Protein AF-A0A0K0D2W7-F1 (afdb_monomer_lite)

Foldseek 3Di:
DVVVLVVCCVPPPVDPQWDFDDKDFDFDPPPDDDGQTWIWTDTVDTDIDTD

Organism: Angiostrongylus cantonensis (NCBI:txid6313)

Sequence (51 aa):
MSAIRKGVQRELFQTDDERLLAILHVIRVDGRKKKRPTFFCLAGKVVICHF

pLDDT: mean 70.4, std 7.2, range [54.91, 83.0]

Radius of gyration: 11.97 Å; chains: 1; bounding box: 26×15×32 Å

Secondary structure (DSSP, 8-state):
-HHHHHHHHHHH--STT----EEEEE-----SS----EEEEESSSEEEEE-

Structure (mmCIF, N/CA/C/O backbone):
data_AF-A0A0K0D2W7-F1
#
_entry.id   AF-A0A0K0D2W7-F1
#
loop_
_atom_site.group_PDB
_atom_site.id
_atom_site.type_symbol
_atom_site.label_atom_id
_atom_site.label_alt_id
_atom_site.label_comp_id
_atom_site.label_asym_id
_atom_site.label_entity_id
_atom_site.label_seq_id
_atom_site.pdbx_PDB_ins_code
_atom_site.Cartn_x
_atom_site.Cartn_y
_atom_site.Cartn_z
_atom_site.occupancy
_atom_site.B_iso_or_equiv
_atom_site.auth_seq_id
_atom_site.auth_comp_id
_atom_site.auth_asym_id
_atom_site.auth_atom_id
_atom_site.pdbx_PDB_model_num
ATOM 1 N N . MET A 1 1 ? 7.557 -4.099 6.091 1.00 54.91 1 MET A N 1
ATOM 2 C CA . MET A 1 1 ? 6.136 -4.164 5.662 1.00 54.91 1 MET A CA 1
ATOM 3 C C . MET A 1 1 ? 5.146 -3.599 6.690 1.00 54.91 1 MET A C 1
ATOM 5 O O . MET A 1 1 ? 4.219 -2.921 6.276 1.00 54.91 1 MET A O 1
ATOM 9 N N . SER A 1 2 ? 5.332 -3.809 8.004 1.00 58.72 2 SER A N 1
ATOM 10 C CA . SER A 1 2 ? 4.413 -3.311 9.057 1.00 58.72 2 SER A CA 1
ATOM 11 C C . SER A 1 2 ? 4.245 -1.775 9.109 1.00 58.72 2 SER A C 1
ATOM 13 O O . SER A 1 2 ? 3.127 -1.293 9.270 1.00 58.72 2 SER A O 1
ATOM 15 N N . ALA A 1 3 ? 5.315 -0.996 8.901 1.00 65.00 3 ALA A N 1
ATOM 16 C CA . ALA A 1 3 ? 5.256 0.472 8.979 1.00 65.00 3 ALA A CA 1
ATOM 17 C C . ALA A 1 3 ? 4.370 1.113 7.891 1.00 65.00 3 ALA A C 1
ATOM 19 O O . ALA A 1 3 ? 3.558 1.980 8.198 1.00 65.00 3 ALA A O 1
ATOM 20 N N . ILE A 1 4 ? 4.467 0.629 6.647 1.00 71.44 4 ILE A N 1
ATOM 21 C CA . ILE A 1 4 ? 3.642 1.099 5.519 1.00 71.44 4 ILE A CA 1
ATOM 22 C C . ILE A 1 4 ? 2.169 0.791 5.793 1.00 71.44 4 ILE A C 1
ATOM 24 O O . ILE A 1 4 ? 1.318 1.655 5.628 1.00 71.44 4 ILE A O 1
ATOM 28 N N . ARG A 1 5 ? 1.876 -0.416 6.296 1.00 70.19 5 ARG A N 1
ATOM 29 C CA . ARG A 1 5 ? 0.516 -0.819 6.673 1.00 70.19 5 ARG A CA 1
ATOM 30 C C . ARG A 1 5 ? -0.090 0.118 7.715 1.00 70.19 5 ARG A C 1
ATOM 32 O O . ARG A 1 5 ? -1.217 0.558 7.532 1.00 70.19 5 ARG A O 1
ATOM 39 N N . LYS A 1 6 ? 0.657 0.447 8.774 1.00 71.31 6 LYS A N 1
ATOM 40 C CA . LYS A 1 6 ? 0.187 1.367 9.823 1.00 71.31 6 LYS A CA 1
ATOM 41 C C . LYS A 1 6 ? -0.046 2.788 9.298 1.00 71.31 6 LYS A C 1
ATOM 43 O O . LYS A 1 6 ? -1.033 3.401 9.688 1.00 71.31 6 LYS A O 1
ATOM 48 N N . GLY A 1 7 ? 0.829 3.288 8.422 1.00 74.44 7 GLY A N 1
ATOM 49 C CA . GLY A 1 7 ? 0.667 4.600 7.783 1.00 74.44 7 GLY A CA 1
ATOM 50 C C . GLY A 1 7 ? -0.578 4.658 6.897 1.00 74.44 7 GLY A C 1
ATOM 51 O O . GLY A 1 7 ? -1.467 5.463 7.142 1.00 74.44 7 GLY A O 1
ATOM 52 N N . VAL A 1 8 ? -0.693 3.719 5.953 1.00 74.62 8 VAL A N 1
ATOM 53 C CA . VAL A 1 8 ? -1.838 3.591 5.033 1.00 74.62 8 VAL A CA 1
ATOM 54 C C . VAL A 1 8 ? -3.153 3.441 5.795 1.00 74.62 8 VAL A C 1
ATOM 56 O O . VAL A 1 8 ? -4.130 4.104 5.467 1.00 74.62 8 VAL A O 1
ATOM 59 N N . GLN A 1 9 ? -3.190 2.589 6.823 1.00 71.38 9 GLN A N 1
ATOM 60 C CA . GLN A 1 9 ? -4.398 2.385 7.618 1.00 71.38 9 GLN A CA 1
ATOM 61 C C . GLN A 1 9 ? -4.818 3.671 8.342 1.00 71.38 9 GLN A C 1
ATOM 63 O O . GLN A 1 9 ? -5.988 4.027 8.317 1.00 71.38 9 GLN A O 1
ATOM 68 N N . ARG A 1 10 ? -3.871 4.413 8.927 1.00 73.31 10 ARG A N 1
ATOM 69 C CA . ARG A 1 10 ? -4.170 5.681 9.607 1.00 73.31 10 ARG A CA 1
ATOM 70 C C . ARG A 1 10 ? -4.605 6.790 8.641 1.00 73.31 10 ARG A C 1
ATOM 72 O O . ARG A 1 10 ? -5.435 7.616 9.009 1.00 73.31 10 ARG A O 1
ATOM 79 N N . GLU A 1 11 ? -4.029 6.848 7.446 1.00 73.31 11 GLU A N 1
ATOM 80 C CA . GLU A 1 11 ? -4.317 7.918 6.484 1.00 73.31 11 GLU A CA 1
ATOM 81 C C . GLU A 1 11 ? -5.606 7.683 5.694 1.00 73.31 11 GLU A C 1
ATOM 83 O O . GLU A 1 11 ? -6.335 8.636 5.438 1.00 73.31 11 GLU A O 1
ATOM 88 N N . LEU A 1 12 ? -5.899 6.435 5.320 1.00 70.50 12 LEU A N 1
ATOM 89 C CA . LEU A 1 12 ? -6.953 6.123 4.348 1.00 70.50 12 LEU A CA 1
ATOM 90 C C . LEU A 1 12 ? -8.113 5.310 4.921 1.00 70.50 12 LEU A C 1
ATOM 92 O O . LEU A 1 12 ? -9.196 5.339 4.350 1.00 70.50 12 LEU A O 1
ATOM 96 N N . PHE A 1 13 ? -7.904 4.605 6.033 1.00 70.69 13 PHE A N 1
ATOM 97 C CA . PHE A 1 13 ? -8.863 3.643 6.579 1.00 70.69 13 PHE A CA 1
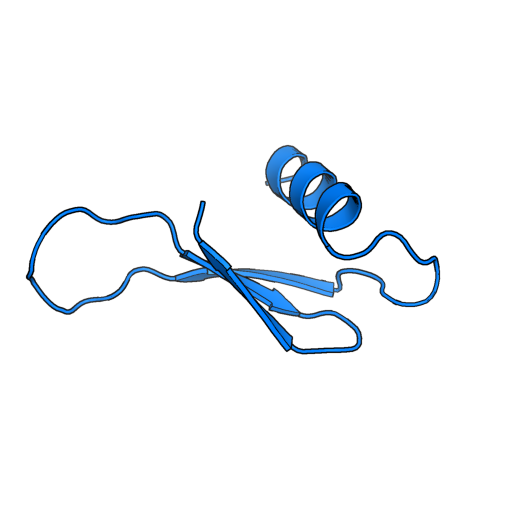ATOM 98 C C . PHE A 1 13 ? -9.070 3.880 8.084 1.00 70.69 13 PHE A C 1
ATOM 100 O O . PHE A 1 13 ? -8.760 3.035 8.924 1.00 70.69 13 PHE A O 1
ATOM 107 N N . GLN A 1 14 ? -9.545 5.086 8.424 1.00 63.28 14 GLN A N 1
ATOM 108 C CA . GLN A 1 14 ? -9.702 5.568 9.807 1.00 63.28 14 GLN A CA 1
ATOM 109 C C . GLN A 1 14 ? -10.871 4.929 10.569 1.00 63.28 14 GLN A C 1
ATOM 111 O O . GLN A 1 14 ? -10.921 5.018 11.793 1.00 63.28 14 GLN A O 1
ATOM 116 N N . THR A 1 15 ? -11.816 4.317 9.858 1.00 61.41 15 THR A N 1
ATOM 117 C CA . THR A 1 15 ? -13.033 3.724 10.421 1.00 61.41 15 THR A CA 1
ATOM 118 C C . THR A 1 15 ? -12.830 2.230 10.682 1.00 61.41 15 THR A C 1
ATOM 120 O O . THR A 1 15 ? -12.281 1.525 9.837 1.00 61.41 15 THR A O 1
ATOM 123 N N . ASP A 1 16 ? -13.298 1.739 11.835 1.00 57.94 16 ASP A N 1
ATOM 124 C CA . ASP A 1 16 ? -13.163 0.336 12.281 1.00 57.94 16 ASP A CA 1
ATOM 125 C C . ASP A 1 16 ? -13.660 -0.707 11.252 1.00 57.94 16 ASP A C 1
ATOM 127 O O . ASP A 1 16 ? -13.175 -1.843 11.227 1.00 57.94 16 ASP A O 1
ATOM 131 N N . ASP A 1 17 ? -14.580 -0.308 10.366 1.00 56.59 17 ASP A N 1
ATOM 132 C CA . ASP A 1 17 ? -15.172 -1.153 9.323 1.00 56.59 17 ASP A CA 1
ATOM 133 C C . ASP A 1 17 ? -14.281 -1.381 8.088 1.00 56.59 17 ASP A C 1
ATOM 135 O O . ASP A 1 17 ? -14.445 -2.377 7.381 1.00 56.59 17 ASP A O 1
ATOM 139 N N . GLU A 1 18 ? -13.293 -0.524 7.810 1.00 62.31 18 GLU A N 1
ATOM 140 C CA . GLU A 1 18 ? -12.443 -0.665 6.619 1.00 62.31 18 GLU A CA 1
ATOM 141 C C . GLU A 1 18 ? -11.087 -1.292 6.976 1.00 62.31 18 GLU A C 1
ATOM 143 O O . GLU 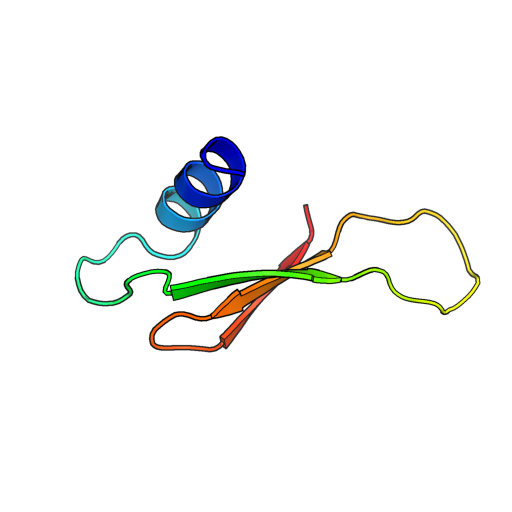A 1 18 ? -10.019 -0.690 6.878 1.00 62.31 18 GLU A O 1
ATOM 148 N N . ARG A 1 19 ? -11.103 -2.562 7.395 1.00 67.75 19 ARG A N 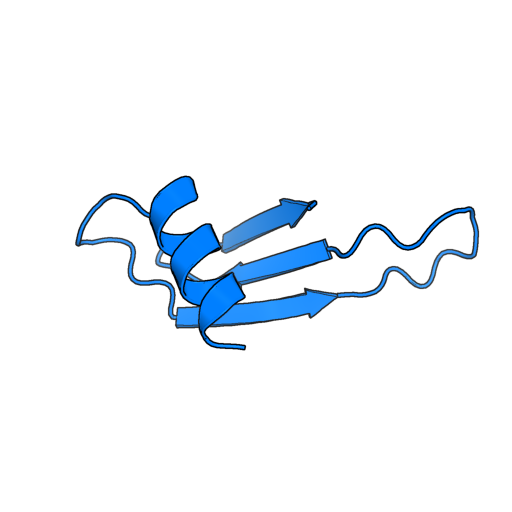1
ATOM 149 C CA . ARG A 1 19 ? -9.863 -3.303 7.673 1.00 67.75 19 ARG A CA 1
ATOM 150 C C . ARG A 1 19 ? -9.037 -3.471 6.397 1.00 67.75 19 ARG A C 1
ATOM 152 O O . ARG A 1 19 ? -9.455 -4.132 5.450 1.00 67.75 19 ARG A O 1
ATOM 159 N N . LEU A 1 20 ? -7.828 -2.919 6.396 1.00 71.94 20 LEU A N 1
ATOM 160 C CA . LEU A 1 20 ? -6.841 -3.112 5.336 1.00 71.94 20 LEU A CA 1
ATOM 161 C C . LEU A 1 20 ? -6.402 -4.588 5.273 1.00 71.94 20 LEU A C 1
ATOM 163 O O . LEU A 1 20 ? -5.653 -5.072 6.126 1.00 71.94 20 LEU A O 1
ATOM 167 N N . LEU A 1 21 ? -6.859 -5.303 4.247 1.00 78.50 21 LEU A N 1
ATOM 168 C CA . LEU A 1 21 ? -6.635 -6.736 4.052 1.00 78.50 21 LEU A CA 1
ATOM 169 C C . LEU A 1 21 ? -5.259 -7.002 3.434 1.00 78.50 21 LEU A C 1
ATOM 171 O O . LEU A 1 21 ? -4.477 -7.803 3.955 1.00 78.50 21 LEU A O 1
ATOM 175 N N . ALA A 1 22 ? -4.930 -6.286 2.357 1.00 79.44 22 ALA A N 1
ATOM 176 C CA . ALA A 1 22 ? -3.690 -6.483 1.614 1.00 79.44 22 ALA A CA 1
ATOM 177 C C . ALA A 1 22 ? -3.099 -5.164 1.110 1.00 79.44 22 ALA A C 1
ATOM 179 O O . ALA A 1 22 ? -3.818 -4.220 0.793 1.00 79.44 22 ALA A O 1
ATOM 180 N N . ILE A 1 23 ? -1.768 -5.131 1.018 1.00 81.50 23 ILE A N 1
ATOM 181 C CA . ILE A 1 23 ? -1.022 -4.078 0.329 1.00 81.50 23 ILE A CA 1
ATOM 182 C C . ILE A 1 23 ? -0.123 -4.754 -0.700 1.00 81.50 23 ILE A C 1
ATOM 184 O O . ILE A 1 23 ? 0.692 -5.604 -0.339 1.00 81.50 23 ILE A O 1
ATOM 188 N N . LEU A 1 24 ? -0.243 -4.343 -1.957 1.00 83.00 24 LEU A N 1
ATOM 189 C CA . LEU A 1 24 ? 0.627 -4.759 -3.049 1.00 83.00 24 LEU A CA 1
ATOM 190 C C . LEU A 1 24 ? 1.467 -3.573 -3.509 1.00 83.00 24 LEU A C 1
ATOM 192 O O . LEU A 1 24 ? 0.927 -2.509 -3.789 1.00 83.00 24 LEU A O 1
ATOM 196 N N . HIS A 1 25 ? 2.778 -3.751 -3.626 1.00 80.62 25 HIS A N 1
ATOM 197 C CA . HIS A 1 25 ? 3.639 -2.760 -4.266 1.00 80.62 25 HIS A CA 1
ATOM 198 C C . HIS A 1 25 ? 3.669 -3.030 -5.772 1.00 80.62 25 HIS A C 1
ATOM 200 O O . HIS A 1 25 ? 4.069 -4.113 -6.197 1.00 80.62 25 HIS A O 1
ATOM 206 N N . VAL A 1 26 ? 3.239 -2.058 -6.573 1.00 78.00 26 VAL A N 1
ATOM 207 C CA . VAL A 1 26 ? 3.130 -2.183 -8.027 1.00 78.00 26 VAL A CA 1
ATOM 208 C C . VAL A 1 26 ? 4.115 -1.236 -8.694 1.00 78.00 26 VAL A C 1
ATOM 210 O O . VAL A 1 26 ? 4.160 -0.038 -8.415 1.00 78.00 26 VAL A O 1
ATOM 213 N N . ILE A 1 27 ? 4.903 -1.786 -9.613 1.00 75.38 27 ILE A N 1
ATOM 214 C CA . ILE A 1 27 ? 5.859 -1.033 -10.416 1.00 75.38 27 ILE A CA 1
ATOM 215 C C . ILE A 1 27 ? 5.283 -0.939 -11.826 1.00 75.38 27 ILE A C 1
ATOM 217 O O . ILE A 1 27 ? 5.121 -1.954 -12.498 1.00 75.38 27 ILE A O 1
ATOM 221 N N . ARG A 1 28 ? 4.969 0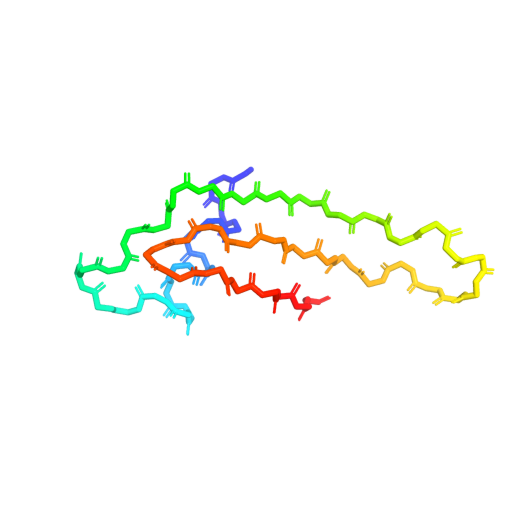.280 -12.282 1.00 70.31 28 ARG A N 1
ATOM 222 C CA . ARG A 1 28 ? 4.599 0.505 -13.686 1.00 70.31 28 ARG A CA 1
ATOM 223 C C . ARG A 1 28 ? 5.812 0.234 -14.577 1.00 70.31 28 ARG A C 1
ATOM 225 O O . ARG A 1 28 ? 6.901 0.740 -14.309 1.00 70.31 28 ARG A O 1
ATOM 232 N N . VAL A 1 29 ? 5.605 -0.569 -15.619 1.00 70.25 29 VAL A N 1
ATOM 233 C CA . VAL A 1 29 ? 6.651 -1.005 -16.563 1.00 70.25 29 VAL A CA 1
ATOM 234 C C . VAL A 1 29 ? 6.773 -0.048 -17.763 1.00 70.25 29 VAL A C 1
ATOM 236 O O . VAL A 1 29 ? 7.675 -0.197 -18.579 1.00 70.25 29 VAL A O 1
ATOM 239 N N . ASP A 1 30 ? 5.939 0.996 -17.844 1.00 67.19 30 ASP A N 1
ATOM 240 C CA . ASP A 1 30 ? 6.086 2.035 -18.866 1.00 67.19 30 ASP A CA 1
ATOM 241 C C . ASP A 1 30 ? 7.366 2.843 -18.631 1.00 67.19 30 ASP A C 1
ATOM 243 O O . ASP A 1 30 ? 7.505 3.578 -17.652 1.00 67.19 30 ASP A O 1
ATOM 247 N N . GLY A 1 31 ? 8.324 2.695 -19.548 1.00 60.03 31 GLY A N 1
ATOM 248 C CA . GLY A 1 31 ? 9.712 3.159 -19.448 1.00 60.03 31 GLY A CA 1
ATOM 249 C C . GLY A 1 31 ? 9.945 4.676 -19.387 1.00 60.03 31 GLY A C 1
ATOM 250 O O . GLY A 1 31 ? 11.046 5.130 -19.695 1.00 60.03 31 GLY A O 1
ATOM 251 N N . ARG A 1 32 ? 8.962 5.497 -18.997 1.00 65.44 32 ARG A N 1
ATOM 252 C CA . ARG A 1 32 ? 9.117 6.952 -18.852 1.00 65.44 32 ARG A CA 1
ATOM 253 C C . ARG A 1 32 ? 9.064 7.398 -17.387 1.00 65.44 32 ARG A C 1
ATOM 255 O O . ARG A 1 32 ? 8.005 7.587 -16.813 1.00 65.44 32 ARG A O 1
ATOM 262 N N . LYS A 1 33 ? 10.270 7.681 -16.880 1.00 62.19 33 LYS A N 1
ATOM 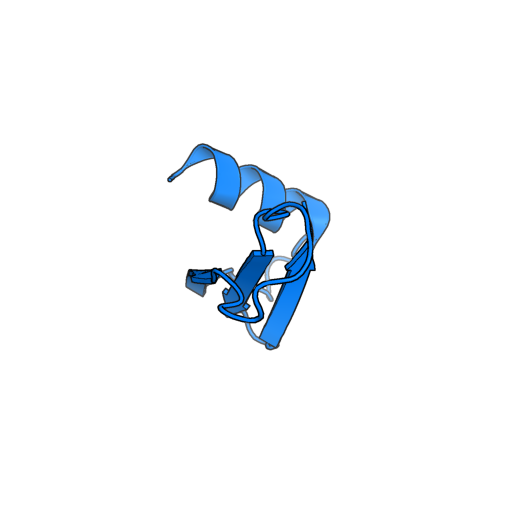263 C CA . LYS A 1 33 ? 10.645 8.602 -15.786 1.00 62.19 33 LYS A CA 1
ATOM 264 C C . LYS A 1 33 ? 10.070 8.330 -14.382 1.00 62.19 33 LYS A C 1
ATOM 266 O O . LYS A 1 33 ? 8.898 8.527 -14.112 1.00 62.19 33 LYS A O 1
ATOM 271 N N . LYS A 1 34 ? 11.012 8.045 -13.466 1.00 59.22 34 LYS A N 1
ATOM 272 C CA . LYS A 1 34 ? 10.909 7.993 -11.992 1.00 59.22 34 LYS A CA 1
ATOM 273 C C . LYS A 1 34 ? 9.784 7.099 -11.454 1.00 59.22 34 LYS A C 1
ATOM 275 O O . LYS A 1 34 ? 8.625 7.488 -11.378 1.00 59.22 34 LYS A O 1
ATOM 280 N N . LYS A 1 35 ? 10.191 5.916 -10.981 1.00 63.12 35 LYS A N 1
ATOM 281 C CA . LYS A 1 35 ? 9.369 4.952 -10.239 1.00 63.12 35 LYS A CA 1
ATOM 282 C C . LYS A 1 35 ? 8.880 5.584 -8.928 1.00 63.12 35 LYS A C 1
ATOM 284 O O . LYS A 1 35 ? 9.526 5.416 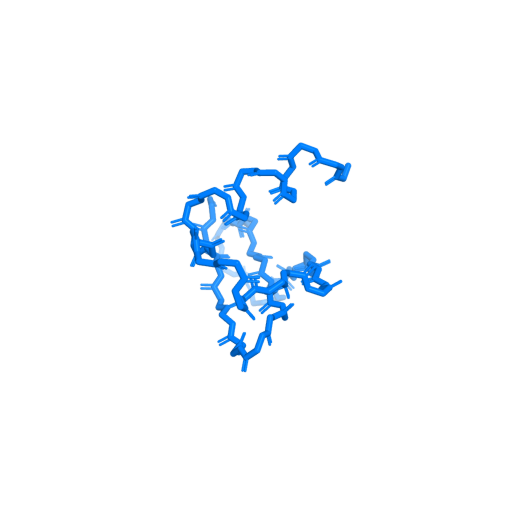-7.898 1.00 63.12 35 LYS A O 1
ATOM 289 N N . ARG A 1 36 ? 7.778 6.340 -8.957 1.00 65.69 36 ARG A N 1
ATOM 290 C CA . ARG A 1 36 ? 7.047 6.641 -7.721 1.00 65.69 36 ARG A CA 1
ATOM 291 C C . ARG A 1 36 ? 6.476 5.319 -7.204 1.00 65.69 36 ARG A C 1
ATOM 293 O O . ARG A 1 36 ? 5.795 4.639 -7.983 1.00 65.69 36 ARG A O 1
ATOM 300 N N . PRO A 1 37 ? 6.796 4.909 -5.968 1.00 72.69 37 PRO A N 1
ATOM 301 C CA . PRO A 1 37 ? 6.276 3.672 -5.417 1.00 72.69 37 PRO A CA 1
ATOM 302 C C . PRO A 1 37 ? 4.749 3.767 -5.373 1.00 72.69 37 PRO A C 1
ATOM 304 O O . PRO A 1 37 ? 4.166 4.655 -4.755 1.00 72.69 37 PRO A O 1
ATOM 307 N N . THR A 1 38 ? 4.094 2.882 -6.118 1.00 79.44 38 THR A N 1
ATOM 308 C CA . THR A 1 38 ? 2.634 2.828 -6.190 1.00 79.44 38 THR A CA 1
ATOM 309 C C . THR A 1 38 ? 2.179 1.608 -5.418 1.00 79.44 38 THR A C 1
ATOM 311 O O . THR A 1 38 ? 2.724 0.519 -5.598 1.00 79.44 38 THR A O 1
ATOM 314 N N . PHE A 1 39 ? 1.185 1.777 -4.557 1.00 81.38 39 PHE A N 1
ATOM 315 C CA . PHE A 1 39 ? 0.643 0.697 -3.752 1.00 81.38 39 PHE A CA 1
ATOM 316 C C . PHE A 1 39 ? -0.836 0.499 -4.058 1.00 81.38 39 PHE A C 1
ATOM 318 O O . PHE A 1 39 ? -1.605 1.453 -4.142 1.00 81.38 39 PHE A O 1
ATOM 325 N N . PHE A 1 40 ? -1.228 -0.758 -4.211 1.00 80.38 40 PHE A N 1
ATOM 326 C CA . PHE A 1 40 ? -2.621 -1.172 -4.248 1.00 80.38 40 PHE A CA 1
ATOM 327 C C . PHE A 1 40 ? -3.027 -1.646 -2.864 1.00 80.38 40 PHE A C 1
ATOM 329 O O . PHE A 1 40 ? -2.429 -2.581 -2.326 1.00 80.38 40 PHE A O 1
ATOM 336 N N . CYS A 1 41 ? -4.043 -1.005 -2.303 1.00 82.50 41 CYS A N 1
ATOM 337 C CA . CYS A 1 41 ? -4.591 -1.347 -1.004 1.00 82.50 41 CYS A CA 1
ATOM 338 C C . CYS A 1 41 ? -5.953 -2.007 -1.208 1.00 82.50 41 CYS A C 1
ATOM 340 O O . CYS A 1 41 ? -6.850 -1.436 -1.831 1.00 82.50 41 CYS A O 1
ATOM 342 N N . LEU A 1 42 ? -6.093 -3.222 -0.687 1.00 77.12 42 LEU A N 1
ATOM 343 C CA . LEU A 1 42 ? -7.367 -3.920 -0.623 1.00 77.12 42 LEU A CA 1
ATOM 344 C C . LEU A 1 42 ? -7.930 -3.738 0.784 1.00 77.12 42 LEU A C 1
ATOM 346 O O . LEU A 1 42 ? -7.373 -4.277 1.740 1.00 77.12 42 LEU A O 1
ATOM 350 N N . ALA A 1 43 ? -9.021 -2.995 0.897 1.00 73.69 43 ALA A N 1
ATOM 351 C CA . ALA A 1 43 ? -9.900 -2.979 2.061 1.00 73.69 43 ALA A CA 1
ATOM 352 C C . ALA A 1 43 ? -11.321 -3.338 1.588 1.00 73.69 43 ALA A C 1
ATOM 354 O O . ALA A 1 43 ? -11.488 -3.804 0.459 1.00 73.69 43 ALA A O 1
ATOM 355 N N . GLY A 1 44 ? -12.357 -3.078 2.395 1.00 72.31 44 GLY A N 1
ATOM 356 C CA . GLY A 1 44 ? -13.759 -3.156 1.943 1.00 72.31 44 GLY A CA 1
ATOM 357 C C . GLY A 1 44 ? -14.049 -2.369 0.647 1.00 72.31 44 GLY A C 1
ATOM 358 O O . GLY A 1 44 ? -15.067 -2.600 -0.000 1.00 72.31 44 GLY A O 1
ATOM 359 N N . LYS A 1 45 ? -13.123 -1.491 0.231 1.00 67.19 45 LYS A N 1
ATOM 360 C CA . LYS A 1 45 ? -13.002 -0.887 -1.101 1.00 67.19 45 LYS A CA 1
ATOM 361 C C . LYS A 1 45 ? -11.559 -1.003 -1.613 1.00 67.19 45 LYS A C 1
ATOM 363 O O . LYS A 1 45 ? -10.608 -1.035 -0.830 1.00 67.19 45 LYS A O 1
ATOM 368 N N . VAL A 1 46 ? -11.389 -1.042 -2.935 1.00 69.50 46 VAL A N 1
ATOM 369 C CA . VAL A 1 46 ? -10.066 -1.024 -3.586 1.00 69.50 46 VAL A CA 1
ATOM 370 C C . VAL A 1 46 ? -9.596 0.421 -3.735 1.00 69.50 46 VAL A C 1
ATOM 372 O O . VAL A 1 46 ? -10.299 1.235 -4.332 1.00 69.50 46 VAL A O 1
ATOM 375 N N . VAL A 1 47 ? -8.401 0.733 -3.227 1.00 74.19 47 VAL A N 1
ATOM 376 C CA . VAL A 1 47 ? -7.812 2.081 -3.281 1.00 74.19 47 VAL A CA 1
ATOM 377 C C . VAL A 1 47 ? -6.399 2.018 -3.863 1.00 74.19 47 VAL A C 1
ATOM 379 O O . VAL A 1 47 ? -5.599 1.152 -3.501 1.00 74.19 47 VAL A O 1
ATOM 382 N N . ILE A 1 48 ? -6.087 2.947 -4.772 1.00 74.94 48 ILE A N 1
ATOM 383 C CA . ILE A 1 48 ? -4.750 3.113 -5.355 1.00 74.94 48 ILE A CA 1
ATOM 384 C C . ILE A 1 48 ? -4.055 4.269 -4.643 1.00 74.94 48 ILE A C 1
ATOM 386 O O . ILE A 1 48 ? -4.548 5.396 -4.653 1.00 74.94 48 ILE A O 1
ATOM 390 N N . CYS A 1 49 ? -2.899 3.992 -4.049 1.00 70.44 49 CYS A N 1
ATOM 391 C CA . CYS A 1 49 ? -2.120 4.962 -3.290 1.00 70.44 49 CYS A CA 1
ATOM 392 C C . CYS A 1 49 ? -0.804 5.253 -4.013 1.00 70.44 49 CYS A C 1
ATOM 394 O O . CYS A 1 49 ? -0.064 4.335 -4.381 1.00 70.44 49 CYS A O 1
ATOM 396 N N . HIS A 1 50 ? -0.487 6.533 -4.178 1.00 69.94 50 HIS A N 1
ATOM 397 C CA . HIS A 1 50 ? 0.799 6.991 -4.694 1.00 69.94 50 HIS A CA 1
ATOM 398 C C . HIS A 1 50 ? 1.529 7.721 -3.562 1.00 69.94 50 HIS A C 1
ATOM 400 O O . HIS A 1 50 ? 1.013 8.726 -3.081 1.00 69.94 50 HIS A O 1
ATOM 406 N N . PHE A 1 51 ? 2.689 7.205 -3.145 1.00 63.59 51 PHE A N 1
ATOM 407 C CA . PHE A 1 51 ? 3.557 7.826 -2.134 1.00 63.59 51 PHE A CA 1
ATOM 408 C C . PHE A 1 51 ? 4.806 8.435 -2.787 1.00 63.59 51 PHE A C 1
ATOM 410 O O . PHE A 1 51 ? 5.242 7.929 -3.853 1.00 63.59 51 PHE A O 1
#